Protein AF-B6W7L7-F1 (afdb_monomer)

pLDDT: mean 90.18, std 10.79, range [38.12, 98.12]

Radius of gyration: 16.12 Å; Cα contacts (8 Å, |Δi|>4): 221; chains: 1; bounding box: 32×28×46 Å

Organism: NCBI:txid561177

Structure (mmCIF, N/CA/C/O backbone):
data_AF-B6W7L7-F1
#
_entry.id   AF-B6W7L7-F1
#
loop_
_atom_site.group_PDB
_atom_site.id
_atom_site.type_symbol
_atom_site.label_atom_id
_atom_site.label_alt_id
_atom_site.label_comp_id
_atom_site.label_asym_id
_atom_site.label_entity_id
_atom_site.label_seq_id
_atom_site.pdbx_PDB_ins_code
_atom_site.Cartn_x
_atom_site.Cartn_y
_atom_site.Cartn_z
_atom_site.occupancy
_atom_site.B_iso_or_equiv
_atom_site.auth_seq_id
_atom_site.auth_comp_id
_atom_site.auth_asym_id
_atom_site.auth_atom_id
_atom_site.pdbx_PDB_model_num
ATOM 1 N N . MET A 1 1 ? 6.590 -13.807 3.325 1.00 50.69 1 MET A N 1
ATOM 2 C CA . MET A 1 1 ? 5.526 -13.170 4.130 1.00 50.69 1 MET A CA 1
ATOM 3 C C . MET A 1 1 ? 4.545 -14.254 4.539 1.00 50.69 1 MET A C 1
ATOM 5 O O . MET A 1 1 ? 4.346 -15.175 3.761 1.00 50.69 1 MET A O 1
ATOM 9 N N . ASP A 1 2 ? 4.035 -14.212 5.768 1.00 66.81 2 ASP A N 1
ATOM 10 C CA . ASP A 1 2 ? 3.139 -15.239 6.317 1.00 66.81 2 ASP A CA 1
ATOM 11 C C . ASP A 1 2 ? 1.685 -14.856 5.993 1.00 66.81 2 ASP A C 1
ATOM 13 O O . ASP A 1 2 ? 1.083 -14.014 6.665 1.00 66.81 2 ASP A O 1
ATOM 17 N N . TYR A 1 3 ? 1.185 -15.417 4.891 1.00 61.97 3 TYR A N 1
ATOM 18 C CA . TYR A 1 3 ? -0.112 -15.112 4.279 1.00 61.97 3 TYR A CA 1
ATOM 19 C C . TYR A 1 3 ? -1.283 -15.340 5.251 1.00 61.97 3 TYR A C 1
ATOM 21 O O . TYR A 1 3 ? -2.191 -14.512 5.360 1.00 61.97 3 TYR A O 1
ATOM 29 N N . ASP A 1 4 ? -1.212 -16.408 6.049 1.00 64.94 4 ASP A N 1
ATOM 30 C CA . ASP A 1 4 ? -2.231 -16.744 7.049 1.00 64.94 4 ASP A CA 1
ATOM 31 C C . ASP A 1 4 ? -2.242 -15.739 8.203 1.00 64.94 4 ASP A C 1
ATOM 33 O O . ASP A 1 4 ? -3.305 -15.340 8.692 1.00 64.94 4 ASP A O 1
ATOM 37 N N . LYS A 1 5 ? -1.063 -15.252 8.612 1.00 72.94 5 LYS A N 1
ATOM 38 C CA . LYS A 1 5 ? -0.983 -14.162 9.591 1.00 72.94 5 LYS A CA 1
ATOM 39 C C . LYS A 1 5 ? -1.562 -12.868 9.031 1.00 72.94 5 LYS A C 1
ATOM 41 O O . LYS A 1 5 ? -2.319 -12.218 9.742 1.00 72.94 5 LYS A O 1
ATOM 46 N N . GLN A 1 6 ? -1.258 -12.483 7.794 1.00 76.31 6 GLN A N 1
ATOM 47 C CA . GLN A 1 6 ? -1.785 -11.235 7.229 1.00 76.31 6 GLN A CA 1
ATOM 48 C C . GLN A 1 6 ? -3.311 -11.270 7.071 1.00 76.31 6 GLN A C 1
ATOM 50 O O . GLN A 1 6 ? -3.970 -10.338 7.525 1.00 76.31 6 GLN A O 1
ATOM 55 N N . ASN A 1 7 ? -3.891 -12.362 6.561 1.00 78.50 7 ASN A N 1
ATOM 56 C CA . ASN A 1 7 ? -5.349 -12.520 6.435 1.00 78.50 7 ASN A CA 1
ATOM 57 C C . ASN A 1 7 ? -6.085 -12.473 7.780 1.00 78.50 7 ASN A C 1
ATOM 59 O O . ASN A 1 7 ? -7.233 -12.026 7.870 1.00 78.50 7 ASN A O 1
ATOM 63 N N . LYS A 1 8 ? -5.426 -12.907 8.858 1.00 84.81 8 LYS A N 1
ATOM 64 C CA . LYS A 1 8 ? -5.977 -12.790 10.210 1.00 84.81 8 LYS A CA 1
ATOM 65 C C . LYS A 1 8 ? -6.153 -11.328 10.630 1.00 84.81 8 LYS A C 1
ATOM 67 O O . LYS A 1 8 ? -7.171 -11.001 11.239 1.00 84.81 8 LYS A O 1
ATOM 72 N N . TYR A 1 9 ? -5.194 -10.457 10.312 1.00 86.69 9 TYR A N 1
ATOM 73 C CA . TYR A 1 9 ? -5.179 -9.070 10.794 1.00 86.69 9 TYR A CA 1
ATOM 74 C C . TYR A 1 9 ? -5.774 -8.063 9.808 1.00 86.69 9 TYR A C 1
ATOM 76 O O . TYR A 1 9 ? -6.438 -7.139 10.254 1.00 86.69 9 TYR A O 1
ATOM 84 N N . PHE A 1 10 ? -5.585 -8.246 8.506 1.00 88.38 10 PHE A N 1
ATOM 85 C CA . PHE A 1 10 ? -5.953 -7.294 7.454 1.00 88.38 10 PHE A CA 1
ATOM 86 C C . PHE A 1 10 ? -7.144 -7.811 6.647 1.00 88.38 10 PHE A C 1
ATOM 88 O O . PHE A 1 10 ? -7.316 -9.025 6.520 1.00 88.38 10 PHE A O 1
ATOM 95 N N . ASP A 1 11 ? -8.008 -6.925 6.161 1.00 86.94 11 ASP A N 1
ATOM 96 C CA . ASP A 1 11 ? -9.196 -7.306 5.385 1.00 86.94 11 ASP A CA 1
ATOM 97 C C . ASP A 1 11 ? -8.908 -7.293 3.878 1.00 86.94 11 ASP A C 1
ATOM 99 O O . ASP A 1 11 ? -9.257 -8.233 3.161 1.00 86.94 11 ASP A O 1
ATOM 103 N N . LYS A 1 12 ? -8.216 -6.253 3.397 1.00 89.19 12 LYS A N 1
ATOM 104 C CA . LYS A 1 12 ? -8.017 -6.018 1.957 1.00 89.19 12 LYS A CA 1
ATOM 105 C C . LYS A 1 12 ? -6.581 -6.173 1.486 1.00 89.19 12 LYS A C 1
ATOM 107 O O . LYS A 1 12 ? -6.385 -6.473 0.312 1.00 89.19 12 LYS A O 1
ATOM 112 N N . ILE A 1 13 ? -5.590 -5.991 2.361 1.00 89.00 13 ILE A N 1
ATOM 113 C CA . ILE A 1 13 ? -4.174 -5.931 1.951 1.00 89.00 13 ILE A CA 1
ATOM 114 C C . ILE A 1 13 ? -3.726 -7.186 1.214 1.00 89.00 13 ILE A C 1
ATOM 116 O O . ILE A 1 13 ? -3.099 -7.074 0.168 1.00 89.00 13 ILE A O 1
ATOM 120 N N . VAL A 1 14 ? -4.119 -8.363 1.696 1.00 87.19 14 VAL A N 1
ATOM 121 C CA . VAL A 1 14 ? -3.734 -9.627 1.060 1.00 87.19 14 VAL A CA 1
ATOM 122 C C . VAL A 1 14 ? -4.251 -9.710 -0.378 1.00 87.19 14 VAL A C 1
ATOM 124 O O . VAL A 1 14 ? -3.482 -9.970 -1.296 1.00 87.19 14 VAL A O 1
ATOM 127 N N . LYS A 1 15 ? -5.523 -9.357 -0.602 1.00 89.06 15 LYS A N 1
ATOM 128 C CA . LYS A 1 15 ? -6.108 -9.318 -1.951 1.00 89.06 15 LYS A CA 1
ATOM 129 C C . LYS A 1 15 ? -5.415 -8.296 -2.853 1.00 89.06 15 LYS A C 1
ATOM 131 O O . LYS A 1 15 ? -5.255 -8.547 -4.040 1.00 89.06 15 LYS A O 1
ATOM 136 N N . VAL A 1 16 ? -5.016 -7.145 -2.305 1.00 90.44 16 VAL A N 1
ATOM 137 C CA . VAL A 1 16 ? -4.264 -6.127 -3.056 1.00 90.44 16 VAL A CA 1
ATOM 138 C C . VAL A 1 16 ? -2.900 -6.670 -3.479 1.00 90.44 16 VAL A C 1
ATOM 140 O O . VAL A 1 16 ? -2.519 -6.501 -4.633 1.00 90.44 16 VAL A O 1
ATOM 143 N N . GLU A 1 17 ? -2.179 -7.340 -2.579 1.00 91.06 17 GLU A N 1
ATOM 144 C CA . GLU A 1 17 ? -0.889 -7.954 -2.902 1.00 91.06 17 GLU A CA 1
ATOM 145 C C . GLU A 1 17 ? -1.008 -9.011 -4.005 1.00 91.06 17 GLU A C 1
ATOM 147 O O . GLU A 1 17 ? -0.155 -9.056 -4.891 1.00 91.06 17 GLU A O 1
ATOM 152 N N . ASP A 1 18 ? -2.046 -9.845 -3.963 1.00 90.56 18 ASP A N 1
ATOM 153 C CA . ASP A 1 18 ? -2.260 -10.897 -4.959 1.00 90.56 18 ASP A CA 1
ATOM 154 C C . ASP A 1 18 ? -2.576 -10.313 -6.337 1.00 90.56 18 ASP A C 1
ATOM 156 O O . ASP A 1 18 ? -1.907 -10.648 -7.313 1.00 90.56 18 ASP A O 1
ATOM 160 N N . VAL A 1 19 ? -3.508 -9.355 -6.408 1.00 91.31 19 VAL A N 1
ATOM 161 C CA . VAL A 1 19 ? -3.853 -8.671 -7.666 1.00 91.31 19 VAL A CA 1
ATOM 162 C C . VAL A 1 19 ? -2.636 -7.955 -8.257 1.00 91.31 19 VAL A C 1
ATOM 164 O O . VAL A 1 19 ? -2.395 -8.035 -9.461 1.00 91.31 19 VAL A O 1
ATOM 167 N N . LEU A 1 20 ? -1.827 -7.286 -7.429 1.00 92.19 20 LEU A N 1
ATOM 168 C CA . LEU A 1 20 ? -0.600 -6.630 -7.888 1.00 92.19 20 LEU A CA 1
ATOM 169 C C . LEU A 1 20 ? 0.390 -7.627 -8.496 1.00 92.19 20 LEU A C 1
ATOM 171 O O . LEU A 1 20 ? 0.905 -7.380 -9.583 1.00 92.19 20 LEU A O 1
ATOM 175 N N . LYS A 1 21 ? 0.639 -8.761 -7.834 1.00 92.31 21 LYS A N 1
ATOM 176 C CA . LYS A 1 21 ? 1.529 -9.805 -8.366 1.00 92.31 21 LYS A CA 1
ATOM 177 C C . LYS A 1 21 ? 1.011 -10.346 -9.697 1.00 92.31 21 LYS A C 1
ATOM 179 O O . LYS A 1 21 ? 1.752 -10.362 -10.676 1.00 92.31 21 LYS A O 1
ATOM 184 N N . GLU A 1 22 ? -0.249 -10.768 -9.735 1.00 90.44 22 GLU A N 1
ATOM 185 C CA . GLU A 1 22 ? -0.846 -11.406 -10.911 1.00 90.44 22 GLU A CA 1
ATOM 186 C C . GLU A 1 22 ? -0.938 -10.459 -12.109 1.00 90.44 22 GLU A C 1
ATOM 188 O O . GLU A 1 22 ? -0.682 -10.877 -13.236 1.00 90.44 22 GLU A O 1
ATOM 193 N N . SER A 1 23 ? -1.243 -9.179 -11.871 1.00 87.81 23 SER A N 1
ATOM 194 C CA . SER A 1 23 ? -1.301 -8.167 -12.933 1.00 87.81 23 SER A CA 1
ATOM 195 C C . SER A 1 23 ? 0.069 -7.810 -13.514 1.00 87.81 23 SER A C 1
ATOM 197 O O . SER A 1 23 ? 0.147 -7.379 -14.662 1.00 87.81 23 SER A O 1
ATOM 199 N N . TYR 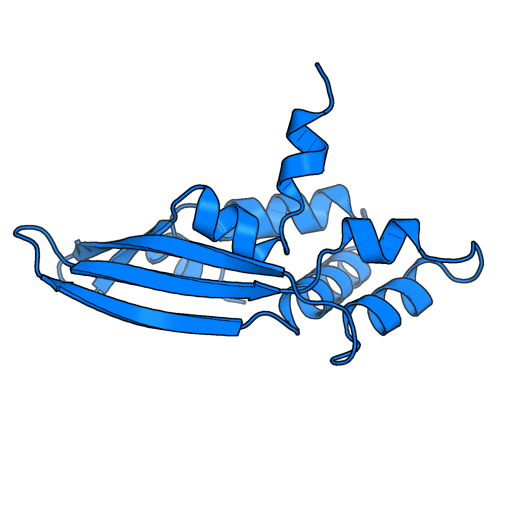A 1 24 ? 1.145 -7.983 -12.744 1.00 91.06 24 TYR A N 1
ATOM 200 C CA . TYR A 1 24 ? 2.475 -7.537 -13.144 1.00 91.06 24 TYR A CA 1
ATOM 201 C C . TYR A 1 24 ? 3.217 -8.541 -14.033 1.00 91.06 24 TYR A C 1
ATOM 203 O O . TYR A 1 24 ? 3.800 -8.163 -15.047 1.00 91.06 24 TYR A O 1
ATOM 211 N N . SER A 1 25 ? 3.251 -9.816 -13.640 1.00 91.88 25 SER A N 1
ATOM 212 C CA . SER A 1 25 ? 4.014 -10.847 -14.354 1.00 91.88 25 SER A CA 1
ATOM 213 C C . SER A 1 25 ? 3.488 -12.240 -14.032 1.00 91.88 25 SER A C 1
ATOM 215 O O . SER A 1 25 ? 2.956 -12.477 -12.952 1.00 91.88 25 SER A O 1
ATOM 217 N N . THR A 1 26 ? 3.689 -13.203 -14.932 1.00 92.50 26 THR A N 1
ATOM 218 C CA . THR A 1 26 ? 3.465 -14.634 -14.655 1.00 92.50 26 THR A CA 1
ATOM 219 C C . THR A 1 26 ? 4.668 -15.294 -13.968 1.00 92.50 26 THR A C 1
ATOM 221 O O . THR A 1 26 ? 4.582 -16.440 -13.522 1.00 92.50 26 THR A O 1
ATOM 224 N N . ASN A 1 27 ? 5.813 -14.608 -13.898 1.00 94.69 27 ASN A N 1
ATOM 225 C CA . ASN A 1 27 ? 7.030 -15.105 -13.267 1.00 94.69 27 ASN A CA 1
ATOM 226 C C . ASN A 1 27 ? 7.038 -14.768 -11.770 1.00 94.69 27 ASN A C 1
ATOM 228 O O . ASN A 1 27 ? 7.149 -13.608 -11.385 1.00 94.69 27 ASN A O 1
ATOM 232 N N . LYS A 1 28 ? 7.014 -15.796 -10.913 1.00 93.69 28 LYS A N 1
ATOM 233 C CA . LYS A 1 28 ? 7.002 -15.641 -9.446 1.00 93.69 28 LYS A CA 1
ATOM 234 C C . LYS A 1 28 ? 8.143 -14.779 -8.899 1.00 93.69 28 LYS A C 1
ATOM 236 O O . LYS A 1 28 ? 7.937 -14.040 -7.943 1.00 93.69 28 LYS A O 1
ATOM 241 N N . LYS A 1 29 ? 9.339 -14.860 -9.488 1.00 94.69 29 LYS A N 1
ATOM 242 C CA . LYS A 1 29 ? 10.479 -14.050 -9.045 1.00 94.69 29 LYS A CA 1
ATOM 243 C C . LYS A 1 29 ? 10.225 -12.565 -9.314 1.00 94.69 29 LYS A C 1
ATOM 245 O O . LYS A 1 29 ? 10.380 -11.750 -8.411 1.00 94.69 29 LYS A O 1
ATOM 250 N N . GLU A 1 30 ? 9.765 -12.240 -10.518 1.00 94.88 30 GLU A N 1
ATOM 251 C CA . GLU A 1 30 ? 9.449 -10.864 -10.915 1.00 94.88 30 GLU A CA 1
ATOM 252 C C . GLU A 1 30 ? 8.272 -10.300 -10.111 1.00 94.88 30 GLU A C 1
ATOM 254 O O . GLU A 1 30 ? 8.302 -9.138 -9.717 1.00 94.88 30 GLU A O 1
ATOM 259 N N . GLN A 1 31 ? 7.267 -11.128 -9.807 1.00 95.25 31 GLN A N 1
ATOM 260 C CA . GLN A 1 31 ? 6.156 -10.773 -8.918 1.00 95.25 31 GLN A CA 1
ATOM 261 C C . GLN A 1 31 ? 6.646 -10.362 -7.523 1.00 95.25 31 GLN A C 1
ATOM 263 O O . GLN A 1 31 ? 6.199 -9.358 -6.967 1.00 95.25 31 GLN A O 1
ATOM 268 N N . GLU A 1 32 ? 7.564 -11.135 -6.936 1.00 94.75 32 GLU A N 1
ATOM 269 C CA . GLU A 1 32 ? 8.131 -10.828 -5.621 1.00 94.75 32 GLU A CA 1
ATOM 270 C C . GLU A 1 32 ? 9.022 -9.584 -5.641 1.00 94.75 32 GLU A C 1
ATOM 272 O O . GLU A 1 32 ? 8.981 -8.789 -4.700 1.00 94.75 32 GLU A O 1
ATOM 277 N N . GLU A 1 33 ? 9.835 -9.418 -6.685 1.00 96.25 33 GLU A N 1
ATOM 278 C CA . GLU A 1 33 ? 10.686 -8.240 -6.880 1.00 96.25 33 GLU A CA 1
ATOM 279 C C . GLU A 1 33 ? 9.837 -6.976 -7.044 1.00 96.25 33 GLU A C 1
ATOM 281 O O . GLU A 1 33 ? 10.089 -5.977 -6.366 1.00 96.25 33 GLU A O 1
ATOM 286 N N . PHE A 1 34 ? 8.767 -7.053 -7.838 1.00 96.25 34 PHE A N 1
ATOM 287 C CA . PHE A 1 34 ? 7.793 -5.979 -7.988 1.00 96.25 34 PHE A CA 1
ATOM 288 C C . PHE A 1 34 ? 7.102 -5.629 -6.681 1.00 96.25 34 PHE A C 1
ATOM 290 O O . PHE A 1 34 ? 7.109 -4.464 -6.294 1.00 96.25 34 PHE A O 1
ATOM 297 N N . LEU A 1 35 ? 6.549 -6.609 -5.961 1.00 95.44 35 LEU A N 1
ATOM 298 C CA . LEU A 1 35 ? 5.829 -6.321 -4.723 1.00 95.44 35 LEU A CA 1
ATOM 299 C C . L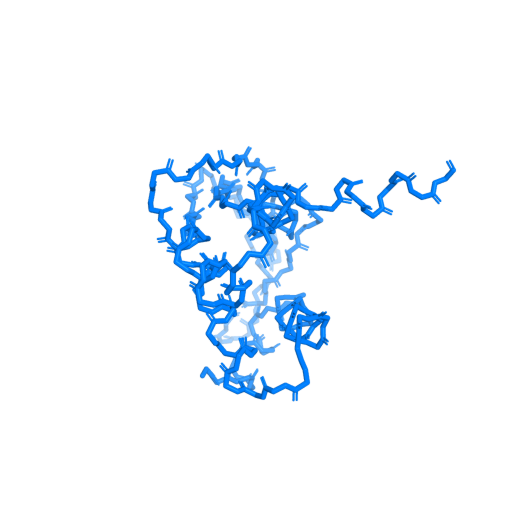EU A 1 35 ? 6.746 -5.658 -3.681 1.00 95.44 35 LEU A C 1
ATOM 301 O O . LEU A 1 35 ? 6.346 -4.709 -3.006 1.00 95.44 35 LEU A O 1
ATOM 305 N N . LYS A 1 36 ? 7.998 -6.129 -3.578 1.00 95.75 36 LYS A N 1
ATOM 306 C CA . LYS A 1 36 ? 9.013 -5.524 -2.704 1.00 95.75 36 LYS A CA 1
ATOM 307 C C . LYS A 1 36 ? 9.321 -4.087 -3.116 1.00 95.75 36 LYS A C 1
ATOM 309 O O . LYS A 1 36 ? 9.371 -3.227 -2.243 1.00 95.75 36 LYS A O 1
ATOM 314 N N . ALA A 1 37 ? 9.508 -3.823 -4.408 1.00 96.62 37 ALA A N 1
ATOM 315 C CA . ALA A 1 37 ? 9.765 -2.479 -4.920 1.00 96.62 37 ALA A CA 1
ATOM 316 C C . ALA A 1 37 ? 8.573 -1.538 -4.689 1.00 96.62 37 ALA A C 1
ATOM 318 O O . ALA A 1 37 ? 8.746 -0.448 -4.147 1.00 96.62 37 ALA A O 1
ATOM 319 N N . ASN A 1 38 ? 7.359 -1.995 -5.006 1.00 96.25 38 ASN A N 1
ATOM 320 C CA . ASN A 1 38 ? 6.117 -1.230 -4.898 1.00 96.25 38 ASN A CA 1
ATOM 321 C C . ASN A 1 38 ? 5.845 -0.722 -3.477 1.00 96.25 38 ASN A C 1
ATOM 323 O O . ASN A 1 38 ? 5.308 0.367 -3.298 1.00 96.25 38 ASN A O 1
ATOM 327 N N . PHE A 1 39 ? 6.234 -1.487 -2.455 1.00 96.00 39 PHE A N 1
ATOM 328 C CA . PHE A 1 39 ? 6.065 -1.087 -1.057 1.00 96.00 39 PHE A CA 1
ATOM 329 C C . PHE A 1 39 ? 7.348 -0.609 -0.379 1.00 96.00 39 PHE A C 1
ATOM 331 O O . PHE A 1 39 ? 7.303 -0.240 0.793 1.00 96.00 39 PHE A O 1
ATOM 338 N N . LYS A 1 40 ? 8.486 -0.557 -1.081 1.00 97.06 40 LYS A N 1
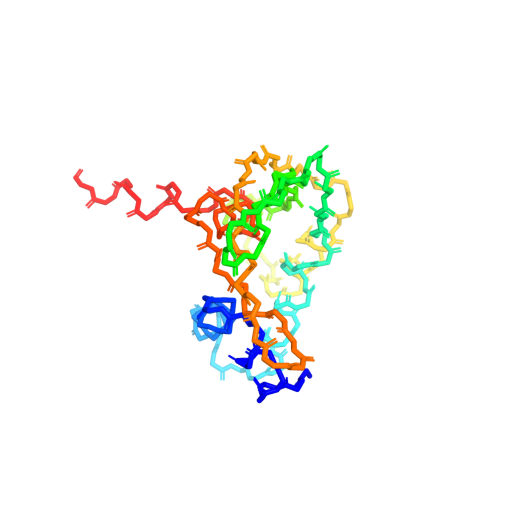ATOM 339 C CA . LYS A 1 40 ? 9.764 -0.119 -0.496 1.00 97.06 40 LYS A CA 1
ATOM 340 C C . LYS A 1 40 ? 9.682 1.299 0.069 1.00 97.06 40 LYS A C 1
ATOM 342 O O . LYS A 1 40 ? 10.269 1.593 1.105 1.00 97.06 40 LYS A O 1
ATOM 347 N N . ASN A 1 41 ? 8.943 2.161 -0.622 1.00 95.94 41 ASN A N 1
ATOM 348 C CA . ASN A 1 41 ? 8.788 3.571 -0.293 1.00 95.94 41 ASN A CA 1
ATOM 349 C C . ASN A 1 41 ? 7.542 3.880 0.554 1.00 95.94 41 ASN A C 1
ATOM 351 O O . ASN A 1 41 ? 7.310 5.054 0.864 1.00 95.94 41 ASN A O 1
ATOM 355 N N . LEU A 1 42 ? 6.772 2.853 0.936 1.00 97.31 42 LEU A N 1
ATOM 356 C CA . LEU A 1 42 ? 5.540 2.995 1.700 1.00 97.31 42 LEU A CA 1
ATOM 357 C C . LEU A 1 42 ? 5.836 3.504 3.112 1.00 97.31 42 LEU A C 1
ATOM 359 O O . LEU A 1 42 ? 6.568 2.887 3.885 1.00 97.31 42 LEU A O 1
ATOM 363 N N . HIS A 1 43 ? 5.190 4.603 3.477 1.00 97.06 43 HIS A N 1
ATOM 364 C CA . HIS A 1 43 ? 5.223 5.159 4.817 1.00 97.06 43 HIS A CA 1
ATOM 365 C C . HIS A 1 43 ? 3.803 5.349 5.347 1.00 97.06 43 HIS A C 1
ATOM 367 O O . HIS A 1 43 ? 2.952 5.921 4.670 1.00 97.06 43 HIS A O 1
ATOM 373 N N . VAL A 1 44 ? 3.547 4.888 6.572 1.00 96.88 44 VAL A N 1
ATOM 374 C CA . VAL A 1 44 ? 2.257 5.053 7.254 1.00 96.88 44 VAL A CA 1
ATOM 375 C C . VAL A 1 44 ? 2.502 5.747 8.585 1.00 96.88 44 VAL A C 1
ATOM 377 O O . VAL A 1 44 ? 3.143 5.190 9.476 1.00 96.88 44 VAL A O 1
ATOM 380 N N . LEU A 1 45 ? 1.972 6.958 8.728 1.00 97.62 45 LEU A N 1
ATOM 381 C CA . LEU A 1 45 ? 2.092 7.766 9.933 1.00 97.62 45 LEU A CA 1
ATOM 382 C C . LEU A 1 45 ? 0.735 7.874 10.621 1.00 97.62 45 LEU A C 1
ATOM 384 O O . LEU A 1 45 ? -0.218 8.393 10.045 1.00 97.62 45 LEU A O 1
ATOM 388 N N . VAL A 1 46 ? 0.650 7.433 11.875 1.00 97.12 46 VAL A N 1
ATOM 389 C CA . VAL A 1 46 ? -0.564 7.628 12.673 1.00 97.12 46 VAL A CA 1
ATOM 390 C C . VAL A 1 46 ? -0.665 9.083 13.116 1.00 97.12 46 VAL A C 1
ATOM 392 O O . VAL A 1 46 ? 0.285 9.627 13.677 1.00 97.12 46 VAL A O 1
ATOM 395 N N . LYS A 1 47 ? -1.821 9.699 12.874 1.00 97.44 47 LYS A N 1
ATOM 396 C CA . LYS A 1 47 ? -2.111 11.092 13.226 1.00 97.44 47 LYS A CA 1
ATOM 397 C C . LYS A 1 47 ? -2.990 11.211 14.448 1.00 97.44 47 LYS A C 1
ATOM 399 O O . LYS A 1 47 ? -2.703 12.033 15.309 1.00 97.44 47 LYS A O 1
ATOM 404 N N . ASP A 1 48 ? -4.014 10.373 14.526 1.00 96.44 48 ASP A N 1
ATOM 405 C CA . ASP A 1 48 ? -4.907 10.340 15.672 1.00 96.44 48 ASP A CA 1
ATOM 406 C C . ASP A 1 48 ? -5.409 8.920 15.940 1.00 96.44 48 ASP A C 1
ATOM 408 O O . ASP A 1 48 ? -5.391 8.044 15.069 1.00 96.44 48 ASP A O 1
ATOM 412 N N . LYS A 1 49 ? -5.822 8.687 17.183 1.00 96.06 49 LYS A N 1
ATOM 413 C CA . LYS A 1 49 ? -6.426 7.440 17.637 1.00 96.06 49 LYS A CA 1
ATOM 414 C C . LYS A 1 49 ? -7.586 7.758 18.560 1.00 96.06 49 LYS A C 1
ATOM 416 O O . LYS A 1 49 ? -7.398 8.281 19.657 1.00 96.06 49 LYS A O 1
ATOM 421 N N . LYS A 1 50 ? -8.771 7.306 18.179 1.00 95.94 50 LYS A N 1
ATOM 422 C CA . LYS A 1 50 ? -9.985 7.443 18.973 1.00 95.94 50 LYS A CA 1
ATOM 423 C C . LYS A 1 50 ? -10.478 6.075 19.420 1.00 95.94 50 LYS A C 1
ATOM 425 O O . LYS A 1 50 ? -10.625 5.158 18.618 1.00 95.94 50 LYS A O 1
ATOM 430 N N . LYS A 1 51 ? -10.758 5.931 20.716 1.00 94.81 51 LYS A N 1
ATOM 431 C CA . LYS A 1 51 ? -11.428 4.736 21.244 1.00 94.81 51 LYS A CA 1
ATOM 432 C C . LYS A 1 51 ? -12.904 4.755 20.866 1.00 94.81 51 LYS A C 1
ATOM 434 O O . LYS A 1 51 ? -13.574 5.772 21.035 1.00 94.81 51 LYS A O 1
ATOM 439 N N . THR A 1 52 ? -13.405 3.619 20.408 1.00 91.56 52 THR A N 1
ATOM 440 C CA . THR A 1 52 ? -14.828 3.382 20.164 1.00 91.56 52 THR A CA 1
ATOM 441 C C . THR A 1 52 ? -15.329 2.269 21.082 1.00 91.56 52 THR A C 1
ATOM 443 O O . THR A 1 52 ? -14.550 1.651 21.812 1.00 91.56 52 THR A O 1
ATOM 446 N N . LYS A 1 53 ? -16.643 2.023 21.077 1.00 88.38 53 LYS A N 1
ATOM 447 C CA . LYS A 1 53 ? -17.250 0.930 21.849 1.00 88.38 53 LYS A CA 1
ATOM 448 C C . LYS A 1 53 ? -16.670 -0.435 21.458 1.00 88.38 53 LYS A C 1
ATOM 450 O O . LYS A 1 53 ? -16.437 -1.268 22.328 1.00 88.38 53 LYS A O 1
ATOM 455 N N . ASP A 1 54 ? -16.391 -0.608 20.169 1.00 87.06 54 ASP A N 1
ATOM 456 C CA . ASP A 1 54 ? -16.030 -1.894 19.570 1.00 87.06 54 ASP A CA 1
ATOM 457 C C . ASP A 1 54 ? -14.535 -1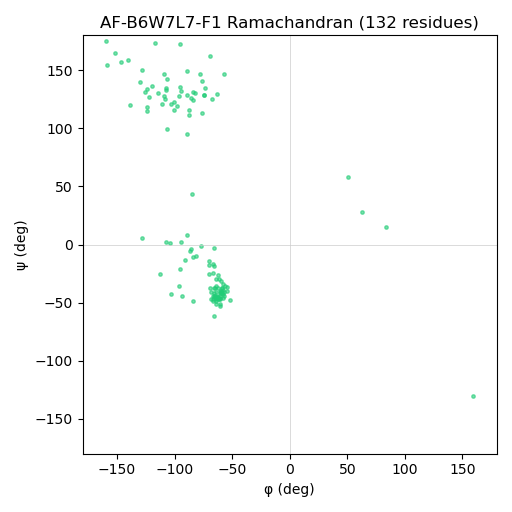.977 19.185 1.00 87.06 54 ASP A C 1
ATOM 459 O O . ASP A 1 54 ? -14.064 -2.997 18.684 1.00 87.06 54 ASP A O 1
ATOM 463 N N . GLY A 1 55 ? -13.740 -0.931 19.456 1.00 93.81 55 GLY A N 1
ATOM 464 C CA . GLY A 1 55 ? -12.309 -0.934 19.151 1.00 93.81 55 GLY A CA 1
ATOM 465 C C . GLY A 1 55 ? -11.666 0.450 19.058 1.00 93.81 55 GLY A C 1
ATOM 466 O O . GLY A 1 55 ? -11.779 1.263 19.979 1.00 93.8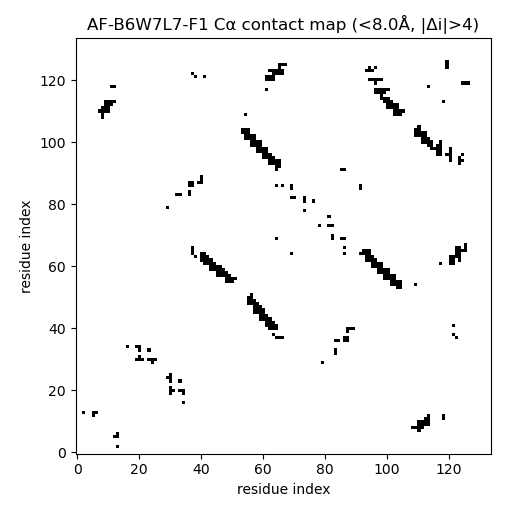1 55 GLY A O 1
ATOM 467 N N . LEU A 1 56 ? -10.926 0.697 17.973 1.00 95.69 56 LEU A N 1
ATOM 468 C CA . LEU A 1 56 ? -10.246 1.964 17.692 1.00 95.69 56 LEU A CA 1
ATOM 469 C C . LEU A 1 56 ? -10.562 2.459 16.277 1.00 95.69 56 LEU A C 1
ATOM 471 O O . LEU A 1 56 ? -10.542 1.694 15.318 1.00 95.69 56 LEU A O 1
ATOM 475 N N . GLU A 1 57 ? -10.763 3.762 16.148 1.00 96.06 57 GLU A N 1
ATOM 476 C CA . GLU A 1 57 ? -10.645 4.495 14.889 1.00 96.06 57 GLU A CA 1
ATOM 477 C C . GLU A 1 57 ? -9.246 5.111 14.841 1.00 96.06 57 GLU A C 1
ATOM 479 O O . GLU A 1 57 ? -8.822 5.763 15.799 1.00 96.06 57 GLU A O 1
ATOM 484 N N . VAL A 1 58 ? -8.507 4.873 13.760 1.00 97.38 58 VAL A N 1
ATOM 485 C CA . VAL A 1 58 ? -7.140 5.373 13.593 1.00 97.38 58 VAL A CA 1
ATOM 486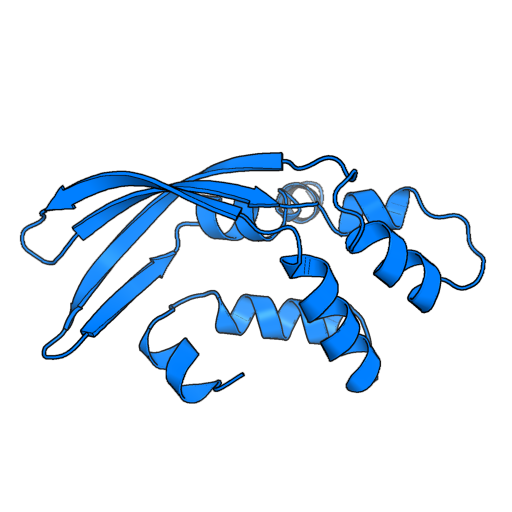 C C . VAL A 1 58 ? -7.059 6.184 12.311 1.00 97.38 58 VAL A C 1
ATOM 488 O O . VAL A 1 58 ? -7.247 5.647 11.220 1.00 97.38 58 VAL A O 1
ATOM 491 N N . ASP A 1 59 ? -6.735 7.463 12.454 1.00 97.38 59 ASP A N 1
ATOM 492 C CA . ASP A 1 59 ? -6.468 8.345 11.326 1.00 97.38 59 ASP A CA 1
ATOM 493 C C . ASP A 1 59 ? -4.980 8.257 10.982 1.00 97.38 59 ASP A C 1
ATOM 495 O O . ASP A 1 59 ? -4.107 8.400 11.847 1.00 97.38 59 ASP A O 1
ATOM 499 N N . VAL A 1 60 ? -4.680 8.006 9.711 1.00 98.00 60 VAL A N 1
ATOM 500 C CA . VAL A 1 60 ? -3.318 7.833 9.204 1.00 98.00 60 VAL A CA 1
ATOM 501 C C . VAL A 1 60 ? -3.062 8.726 7.996 1.00 98.00 60 VAL A C 1
ATOM 503 O O . VAL A 1 60 ? -3.962 9.015 7.211 1.00 98.00 60 VAL A O 1
ATOM 506 N N . GLU A 1 61 ? -1.812 9.138 7.824 1.00 98.12 61 GLU A N 1
ATOM 507 C CA . GLU A 1 61 ? -1.287 9.595 6.539 1.00 98.12 61 GLU A CA 1
ATOM 508 C C . GLU A 1 61 ? -0.474 8.460 5.923 1.00 98.12 61 GLU A C 1
ATOM 510 O O . GLU A 1 61 ? 0.466 7.956 6.539 1.00 98.12 61 GLU A O 1
ATOM 515 N N . VAL A 1 62 ? -0.857 8.053 4.718 1.00 98.00 62 VAL A N 1
ATOM 516 C CA . VAL A 1 62 ? -0.174 7.028 3.930 1.00 98.00 62 VAL A CA 1
ATOM 517 C C . VAL A 1 62 ? 0.523 7.715 2.773 1.00 98.00 62 VAL A C 1
ATOM 519 O O . VAL A 1 62 ? -0.123 8.438 2.022 1.00 98.00 62 VAL A O 1
ATOM 522 N N . SER A 1 63 ? 1.823 7.493 2.630 1.00 97.94 63 SER A N 1
ATOM 523 C CA . SER A 1 63 ? 2.633 8.027 1.543 1.00 97.94 63 SER A CA 1
ATOM 524 C C . SER A 1 63 ? 3.287 6.883 0.785 1.00 97.94 63 SER A C 1
ATOM 526 O O . SER A 1 63 ? 3.924 6.034 1.407 1.00 97.94 63 SER A O 1
ATOM 528 N N . ASN A 1 64 ? 3.130 6.837 -0.536 1.00 98.06 64 ASN A N 1
ATOM 529 C CA . ASN A 1 64 ? 3.839 5.869 -1.368 1.00 98.06 64 ASN A CA 1
ATOM 530 C C . ASN A 1 64 ? 4.071 6.397 -2.790 1.00 98.06 64 ASN A C 1
ATOM 532 O O . ASN A 1 64 ? 3.446 7.370 -3.220 1.00 98.06 64 ASN A O 1
ATOM 536 N N . VAL A 1 65 ? 4.968 5.734 -3.514 1.00 97.62 65 VAL A N 1
ATOM 537 C CA . VAL A 1 65 ? 5.209 5.948 -4.944 1.00 97.62 65 VAL A CA 1
ATOM 538 C C . VAL A 1 65 ? 4.093 5.289 -5.755 1.00 97.62 65 VAL A C 1
ATOM 540 O O . VAL A 1 65 ? 3.618 4.205 -5.414 1.00 97.62 65 VAL A O 1
ATOM 543 N N . CYS A 1 66 ? 3.657 5.944 -6.831 1.00 96.31 66 CYS A N 1
ATOM 544 C CA . CYS A 1 66 ? 2.663 5.394 -7.747 1.00 96.31 66 CYS A CA 1
ATOM 545 C C . CYS A 1 66 ? 3.348 4.546 -8.822 1.00 96.31 66 CYS A C 1
ATOM 547 O O . CYS A 1 66 ? 4.038 5.082 -9.685 1.00 96.31 66 CYS A O 1
ATOM 549 N N . TYR A 1 67 ? 3.144 3.230 -8.799 1.00 94.12 67 TYR A N 1
ATOM 550 C CA . TYR A 1 67 ? 3.805 2.333 -9.751 1.00 94.12 67 TYR A CA 1
ATOM 551 C C . TYR A 1 67 ? 3.392 2.564 -11.212 1.00 94.12 67 TYR A C 1
ATOM 553 O O . TYR A 1 67 ? 4.215 2.364 -12.099 1.00 94.12 67 TYR A O 1
ATOM 561 N N . ILE A 1 68 ? 2.158 3.020 -11.465 1.00 93.56 68 ILE A N 1
ATOM 562 C CA . ILE A 1 68 ? 1.691 3.371 -12.817 1.00 93.56 68 ILE A CA 1
ATOM 563 C C . ILE A 1 68 ? 2.427 4.614 -13.322 1.00 93.56 68 ILE A C 1
ATOM 565 O O . ILE A 1 68 ? 2.989 4.577 -14.409 1.00 93.56 68 ILE A O 1
ATOM 569 N N . ASP A 1 69 ? 2.530 5.667 -12.501 1.00 94.38 69 ASP A N 1
ATOM 570 C CA . ASP A 1 69 ? 3.265 6.883 -12.882 1.00 94.38 69 ASP A CA 1
ATOM 571 C C . ASP A 1 69 ? 4.739 6.572 -13.192 1.00 94.38 69 ASP A C 1
ATOM 573 O O . ASP A 1 69 ? 5.311 7.116 -14.134 1.00 94.38 69 ASP A O 1
ATOM 577 N N . VAL A 1 70 ? 5.372 5.690 -12.409 1.00 93.94 70 VAL A N 1
ATOM 578 C CA . VAL A 1 70 ? 6.751 5.259 -12.683 1.00 93.94 70 VAL A CA 1
ATOM 579 C C . VAL A 1 70 ? 6.818 4.516 -14.014 1.00 93.94 70 VAL A C 1
ATOM 581 O O . VAL A 1 70 ? 7.704 4.804 -14.813 1.00 93.94 70 VAL A O 1
ATOM 584 N N . PHE A 1 71 ? 5.890 3.589 -14.268 1.00 91.62 71 PHE A N 1
ATOM 585 C CA . PHE A 1 71 ? 5.858 2.808 -15.503 1.00 91.62 71 PHE A CA 1
ATOM 586 C C . PHE A 1 71 ? 5.680 3.692 -16.745 1.00 91.62 71 PHE A C 1
ATOM 588 O O . PHE A 1 71 ? 6.456 3.565 -17.692 1.00 91.62 71 PHE A O 1
ATOM 595 N N . ASP A 1 72 ? 4.731 4.629 -16.714 1.00 90.19 72 ASP A N 1
ATOM 596 C CA . ASP A 1 72 ? 4.432 5.534 -17.832 1.00 90.19 72 ASP A CA 1
ATOM 597 C C . ASP A 1 72 ? 5.615 6.449 -18.193 1.00 90.19 72 ASP A C 1
ATOM 599 O O . ASP A 1 72 ? 5.763 6.865 -19.344 1.00 90.19 72 ASP A O 1
ATOM 603 N N . ASN A 1 73 ? 6.496 6.732 -17.229 1.00 89.06 73 ASN A N 1
ATOM 604 C CA . ASN A 1 73 ? 7.680 7.570 -17.420 1.00 89.06 73 ASN A CA 1
ATOM 605 C C . ASN A 1 73 ? 8.918 6.808 -17.937 1.00 89.06 73 ASN A C 1
ATOM 607 O O . ASN A 1 73 ? 9.942 7.431 -18.244 1.00 89.06 73 ASN A O 1
ATOM 611 N N . LEU A 1 74 ? 8.869 5.476 -18.052 1.00 88.31 74 LEU A N 1
ATOM 612 C CA . LEU A 1 74 ? 10.014 4.680 -18.498 1.00 88.31 74 LEU A CA 1
ATOM 613 C C . LEU A 1 74 ? 10.231 4.708 -20.014 1.00 88.31 74 LEU A C 1
ATOM 615 O O . LEU A 1 74 ? 9.308 4.693 -20.827 1.00 88.31 74 LEU A O 1
ATOM 619 N N . LYS A 1 75 ? 11.507 4.641 -20.411 1.00 76.69 75 LYS A N 1
ATOM 620 C CA . LYS A 1 75 ? 11.919 4.374 -21.798 1.00 76.69 75 LYS A CA 1
ATOM 621 C C . LYS A 1 75 ? 12.060 2.862 -22.023 1.00 76.69 75 LYS A C 1
ATOM 623 O O . LYS A 1 75 ? 12.411 2.124 -21.112 1.00 76.69 75 LYS A O 1
ATOM 628 N N . LYS A 1 76 ? 11.795 2.408 -23.253 1.00 66.62 76 LYS A N 1
ATOM 629 C CA . LYS A 1 76 ? 11.454 1.012 -23.608 1.00 66.62 76 LYS A CA 1
ATOM 630 C C . LYS A 1 76 ? 12.532 -0.078 -23.416 1.00 66.62 76 LYS A C 1
ATOM 632 O O . LYS A 1 76 ? 12.211 -1.239 -23.649 1.00 66.62 76 LYS A O 1
ATOM 637 N N . ASP A 1 77 ? 13.761 0.228 -22.997 1.00 59.53 77 ASP A N 1
ATOM 638 C CA . ASP A 1 77 ? 14.815 -0.793 -22.852 1.00 59.53 77 ASP A CA 1
ATOM 639 C C . ASP A 1 77 ? 14.922 -1.344 -21.420 1.00 59.53 77 ASP A C 1
ATOM 641 O O . ASP A 1 77 ? 14.927 -0.597 -20.444 1.00 59.53 77 ASP A O 1
ATOM 645 N N . ARG A 1 78 ? 15.040 -2.678 -21.301 1.00 64.75 78 ARG A N 1
ATOM 646 C CA . ARG A 1 78 ? 15.124 -3.437 -20.030 1.00 64.75 78 ARG A CA 1
ATOM 647 C C . ARG A 1 78 ? 14.022 -3.071 -19.031 1.00 64.75 78 ARG A C 1
ATOM 649 O O . ARG A 1 78 ? 14.297 -2.669 -17.902 1.00 64.75 78 ARG A O 1
ATOM 656 N N . LEU A 1 79 ? 12.773 -3.239 -19.465 1.00 84.31 79 LEU A N 1
ATOM 657 C CA . LEU A 1 79 ? 11.581 -2.807 -18.733 1.00 84.31 79 LEU A CA 1
ATOM 658 C C . LEU A 1 79 ? 11.536 -3.309 -17.285 1.00 84.31 79 LEU A C 1
ATOM 660 O O . LEU A 1 79 ? 11.326 -2.493 -16.402 1.00 84.31 79 LEU A O 1
ATOM 664 N N . HIS A 1 80 ? 11.789 -4.597 -17.014 1.00 91.94 80 HIS A N 1
ATOM 665 C CA . HIS A 1 80 ? 11.714 -5.123 -15.644 1.00 91.94 80 HIS A CA 1
ATOM 666 C C . HIS A 1 80 ? 12.790 -4.526 -14.722 1.00 91.94 80 HIS A C 1
ATOM 668 O O . HIS A 1 80 ? 12.460 -3.839 -13.761 1.00 91.94 80 HIS A O 1
ATOM 674 N N . GLU A 1 81 ? 14.076 -4.735 -15.026 1.00 92.19 81 GLU A N 1
ATOM 675 C CA . GLU A 1 81 ? 15.186 -4.269 -14.176 1.00 92.19 81 GLU A CA 1
ATOM 676 C C . GLU A 1 81 ? 15.144 -2.753 -13.950 1.00 92.19 81 GLU A C 1
ATOM 678 O O . GLU A 1 81 ? 15.313 -2.282 -12.822 1.00 92.19 81 GLU A O 1
ATOM 683 N N . THR A 1 82 ? 14.887 -1.988 -15.016 1.00 93.19 82 THR A N 1
ATOM 684 C CA . THR A 1 82 ? 14.799 -0.528 -14.937 1.00 93.19 82 THR A CA 1
ATOM 685 C C . THR A 1 82 ? 13.591 -0.108 -14.106 1.00 93.19 82 THR A C 1
ATOM 687 O O . THR A 1 82 ? 13.734 0.731 -13.223 1.00 93.19 82 THR A O 1
ATOM 690 N N . PHE A 1 83 ? 12.426 -0.728 -14.307 1.00 94.50 83 PHE A N 1
ATOM 691 C CA . PHE A 1 83 ? 11.229 -0.420 -13.527 1.00 94.50 83 PHE A CA 1
ATOM 692 C C . PHE A 1 83 ? 11.392 -0.708 -12.043 1.00 94.50 83 PHE A C 1
ATOM 694 O O . PHE A 1 83 ? 11.092 0.155 -11.224 1.00 94.50 83 PHE A O 1
ATOM 701 N N . ILE A 1 84 ? 11.919 -1.880 -11.683 1.00 95.75 84 ILE A N 1
ATOM 702 C CA . ILE A 1 84 ? 12.163 -2.236 -10.282 1.00 95.75 84 ILE A CA 1
ATOM 703 C C . ILE A 1 84 ? 13.115 -1.237 -9.626 1.00 95.75 84 ILE A C 1
ATOM 705 O O . ILE A 1 84 ? 12.880 -0.823 -8.487 1.00 95.75 84 ILE A O 1
ATOM 709 N N . LYS A 1 85 ? 14.168 -0.825 -10.341 1.00 94.94 85 LYS A N 1
ATOM 710 C CA . LYS A 1 85 ? 15.130 0.165 -9.856 1.00 94.94 85 LYS A CA 1
ATOM 711 C C . LYS A 1 85 ? 14.478 1.529 -9.631 1.00 94.94 85 LYS A C 1
ATOM 713 O O . LYS A 1 85 ? 14.636 2.076 -8.543 1.00 94.94 85 LYS A O 1
ATOM 718 N N . GLU A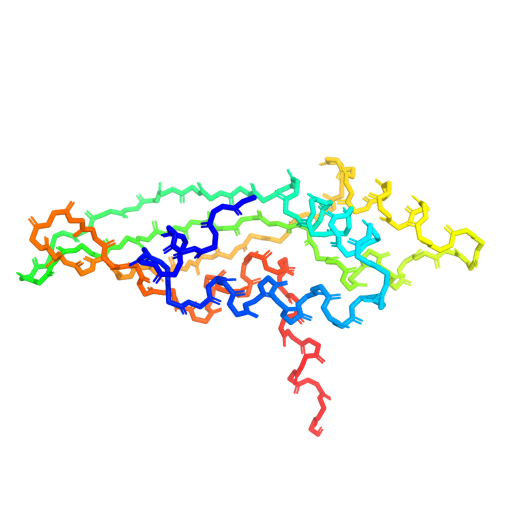 1 86 ? 13.753 2.047 -10.621 1.00 94.62 86 GLU A N 1
ATOM 719 C CA . GLU A 1 86 ? 13.106 3.362 -10.543 1.00 94.62 86 GLU A CA 1
ATOM 720 C C . GLU A 1 86 ? 12.012 3.389 -9.473 1.00 94.62 86 GLU A C 1
ATOM 722 O O . GLU A 1 86 ? 12.006 4.284 -8.635 1.00 94.62 86 GLU A O 1
ATOM 727 N N . LEU A 1 87 ? 11.149 2.369 -9.415 1.00 95.44 87 LEU A N 1
ATOM 728 C CA . LEU A 1 87 ? 10.087 2.248 -8.408 1.00 95.44 87 LEU A CA 1
ATOM 729 C C . LEU A 1 87 ? 10.643 2.203 -6.975 1.00 95.44 87 LEU A C 1
ATOM 731 O O . LEU A 1 87 ? 10.021 2.684 -6.027 1.00 95.44 87 LEU A O 1
ATOM 735 N N . SER A 1 88 ? 11.841 1.636 -6.830 1.00 96.00 88 SER A N 1
ATOM 736 C CA . SER A 1 88 ? 12.558 1.512 -5.564 1.00 96.00 88 SER A CA 1
ATOM 737 C C . SER A 1 88 ? 13.393 2.741 -5.189 1.00 96.00 88 SER A C 1
ATOM 739 O O . SER A 1 88 ? 14.025 2.713 -4.125 1.00 96.00 88 SER A O 1
ATOM 741 N N . ASP A 1 89 ? 13.481 3.770 -6.033 1.00 95.69 89 ASP A N 1
ATOM 742 C CA . ASP A 1 89 ? 14.254 4.974 -5.723 1.00 95.69 89 ASP A CA 1
ATOM 743 C C . ASP A 1 89 ? 13.495 5.822 -4.690 1.00 95.69 89 ASP A C 1
ATOM 745 O O . ASP A 1 89 ? 12.306 6.107 -4.821 1.00 95.69 89 ASP A O 1
ATOM 749 N N . GLU A 1 90 ? 14.182 6.206 -3.617 1.00 93.88 90 GLU A N 1
ATOM 750 C CA . GLU A 1 90 ? 13.619 7.017 -2.535 1.00 93.88 90 GLU A CA 1
ATOM 751 C C . GLU A 1 90 ? 13.340 8.461 -2.966 1.00 93.88 90 GLU A C 1
ATOM 753 O O . GLU A 1 90 ? 12.566 9.157 -2.303 1.00 93.88 90 GLU A O 1
ATOM 758 N N . LYS A 1 91 ? 13.956 8.896 -4.073 1.00 94.75 91 LYS A N 1
ATOM 759 C CA . LYS A 1 91 ? 13.764 10.212 -4.689 1.00 94.75 91 LYS A CA 1
ATOM 760 C C . LYS A 1 91 ? 12.514 10.299 -5.562 1.00 94.75 91 LYS A C 1
ATOM 762 O O . LYS A 1 91 ? 12.184 11.405 -5.986 1.00 94.75 91 LYS A O 1
ATOM 767 N N . GLN A 1 92 ? 11.847 9.177 -5.845 1.00 94.81 92 GLN A N 1
ATOM 768 C CA . GLN A 1 92 ? 10.581 9.191 -6.576 1.00 94.81 92 GLN A CA 1
ATOM 769 C C . GLN A 1 92 ? 9.550 10.060 -5.861 1.00 94.81 92 GLN A C 1
ATOM 771 O O . GLN A 1 92 ? 9.500 10.120 -4.627 1.00 94.81 92 GLN A O 1
ATOM 776 N N . GLU A 1 93 ? 8.695 10.707 -6.649 1.00 95.06 93 GLU A N 1
ATOM 777 C CA . GLU A 1 93 ? 7.587 11.474 -6.102 1.00 95.06 93 GLU A CA 1
ATOM 778 C C . GLU A 1 93 ? 6.625 10.544 -5.352 1.00 95.06 93 GLU A C 1
ATOM 780 O O . GLU A 1 93 ? 6.196 9.501 -5.854 1.00 95.06 93 GLU A O 1
ATOM 785 N N . LYS A 1 94 ? 6.288 10.927 -4.119 1.00 96.25 94 LYS A N 1
ATOM 786 C CA . LYS A 1 94 ? 5.366 10.182 -3.263 1.00 96.25 94 LYS A CA 1
ATOM 787 C C . LYS A 1 94 ? 4.058 10.939 -3.164 1.00 96.25 94 LYS A C 1
ATOM 789 O O . LYS A 1 94 ? 4.049 12.136 -2.881 1.00 96.25 94 LYS A O 1
ATOM 794 N N . LYS A 1 95 ? 2.945 10.227 -3.310 1.00 95.88 95 LYS A N 1
ATOM 795 C CA . LYS A 1 95 ? 1.622 10.784 -3.030 1.00 95.88 95 LYS A CA 1
ATOM 796 C C . LYS A 1 95 ? 1.225 10.446 -1.610 1.00 95.88 95 LYS A C 1
ATOM 798 O O . LYS A 1 95 ? 1.319 9.291 -1.202 1.00 95.88 95 LYS A O 1
ATOM 803 N N . THR A 1 96 ? 0.757 11.454 -0.883 1.00 97.00 96 THR A N 1
ATOM 804 C CA . THR A 1 96 ? 0.299 11.310 0.499 1.00 97.00 96 THR A CA 1
ATOM 805 C C . THR A 1 96 ? -1.215 11.448 0.566 1.00 97.00 96 THR A C 1
ATOM 807 O O . THR A 1 96 ? -1.777 12.433 0.093 1.00 97.00 96 THR A O 1
ATOM 810 N N . VAL A 1 97 ? -1.871 10.470 1.183 1.00 96.50 97 VAL A N 1
ATOM 811 C CA . VAL A 1 97 ? -3.324 10.397 1.352 1.00 96.50 97 VAL A CA 1
ATOM 812 C C . VAL A 1 97 ? -3.646 10.271 2.837 1.00 96.50 97 VAL A C 1
ATOM 814 O O . VAL A 1 97 ? -3.036 9.473 3.551 1.00 96.50 97 VAL A O 1
ATOM 817 N N . ARG A 1 98 ? -4.621 11.051 3.314 1.00 96.56 98 ARG A N 1
ATOM 818 C CA . ARG A 1 98 ? -5.219 10.842 4.637 1.00 96.56 98 ARG A CA 1
ATOM 819 C C . ARG A 1 98 ? -6.280 9.764 4.543 1.00 96.56 98 ARG A C 1
ATOM 821 O O . ARG A 1 98 ? -7.154 9.840 3.689 1.00 96.56 98 ARG A O 1
ATOM 828 N N . ALA A 1 99 ? -6.214 8.792 5.437 1.00 97.12 99 ALA A N 1
ATOM 829 C CA . ALA A 1 99 ? -7.125 7.665 5.449 1.00 97.12 99 ALA A CA 1
ATOM 830 C C . ALA A 1 99 ? -7.518 7.284 6.873 1.00 97.12 99 ALA A C 1
ATOM 832 O O . ALA A 1 99 ? -6.801 7.566 7.834 1.00 97.12 99 ALA A O 1
ATOM 833 N N . LYS A 1 100 ? -8.653 6.593 6.990 1.00 95.19 100 LYS A N 1
ATOM 834 C CA . LYS A 1 100 ? -9.116 6.010 8.251 1.00 95.19 100 LYS A CA 1
ATOM 835 C C . LYS A 1 100 ? -8.954 4.499 8.243 1.00 95.19 100 LYS A C 1
ATOM 837 O O . LYS A 1 100 ? -9.207 3.849 7.225 1.00 95.19 100 LYS A O 1
ATOM 842 N N . LEU A 1 101 ? -8.580 3.947 9.387 1.00 96.12 101 LEU A N 1
ATOM 843 C CA . LEU A 1 101 ? -8.574 2.518 9.673 1.00 96.12 101 LEU A CA 1
ATOM 844 C C . LEU A 1 101 ? -9.512 2.239 10.845 1.00 96.12 101 LEU A C 1
ATOM 846 O O . LEU A 1 101 ? -9.482 2.953 11.850 1.00 96.12 101 LEU A O 1
ATOM 850 N N . LEU A 1 102 ? -10.311 1.178 10.734 1.00 95.19 102 LEU A N 1
ATOM 851 C CA . LEU A 1 102 ? -11.103 0.667 11.853 1.00 95.19 102 LEU A CA 1
ATOM 852 C C . LEU A 1 102 ? -10.419 -0.575 12.408 1.00 95.19 102 LEU A C 1
ATOM 854 O O . LEU A 1 102 ? -10.214 -1.551 11.693 1.00 95.19 102 LEU A O 1
ATOM 858 N N . LEU A 1 103 ? -10.054 -0.535 13.680 1.00 95.62 103 LEU A N 1
ATOM 859 C CA . LEU A 1 103 ? -9.435 -1.641 14.396 1.00 95.62 103 LEU A CA 1
ATOM 860 C C . LEU A 1 103 ? -10.478 -2.227 15.342 1.00 95.62 103 LEU A C 1
ATOM 862 O O . LEU A 1 103 ? -10.693 -1.703 16.431 1.00 95.62 103 LEU A O 1
ATOM 866 N N . ASP A 1 104 ? -11.107 -3.319 14.933 1.00 93.69 104 ASP A N 1
ATOM 867 C CA . ASP A 1 104 ? -1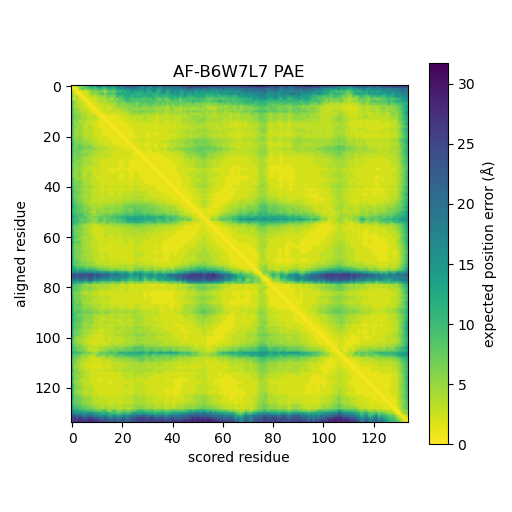2.119 -4.039 15.707 1.00 93.69 104 ASP A CA 1
ATOM 868 C C . ASP A 1 104 ? -11.454 -5.015 16.676 1.00 93.69 104 ASP A C 1
ATOM 870 O O . ASP A 1 104 ? -10.627 -5.853 16.287 1.00 93.69 104 ASP A O 1
ATOM 874 N N . LYS A 1 105 ? -11.785 -4.879 17.959 1.00 91.88 105 LYS A N 1
ATOM 875 C CA . LYS A 1 105 ? -11.150 -5.647 19.023 1.00 91.88 105 LYS A CA 1
ATOM 876 C C . LYS A 1 105 ? -11.683 -7.078 19.033 1.00 91.88 105 LYS A C 1
ATOM 878 O O . LYS A 1 105 ? -12.818 -7.345 19.416 1.00 91.88 105 LYS A O 1
ATOM 883 N N . LYS A 1 106 ? -10.812 -8.032 18.715 1.00 90.75 106 LYS A N 1
ATOM 884 C CA . LYS A 1 106 ? -11.033 -9.465 18.944 1.00 90.75 106 LYS A CA 1
ATOM 885 C C . LYS A 1 106 ? -10.401 -9.893 20.270 1.00 90.75 106 LYS A C 1
ATOM 887 O O . LYS A 1 106 ? -9.692 -9.129 20.922 1.00 90.75 106 LYS A O 1
ATOM 892 N N . PHE A 1 107 ? -10.651 -11.139 20.673 1.00 85.81 107 PHE A N 1
ATOM 893 C CA . PHE A 1 107 ? -10.229 -11.669 21.976 1.00 85.81 107 PHE A CA 1
ATOM 894 C C . PHE A 1 107 ? -8.720 -11.513 22.252 1.00 85.81 107 PHE A C 1
ATOM 896 O O . PHE A 1 107 ? -8.336 -11.159 23.362 1.00 85.81 107 PHE A O 1
ATOM 903 N N . SER A 1 108 ? -7.865 -11.723 21.244 1.00 87.56 108 SER A N 1
ATOM 904 C CA . SER A 1 108 ? -6.398 -11.655 21.375 1.00 87.56 108 SER A CA 1
ATOM 905 C C . SER A 1 108 ? -5.702 -10.760 20.342 1.00 87.56 108 SER A C 1
ATOM 907 O O . SER A 1 108 ? -4.475 -10.738 20.278 1.00 87.56 108 SER A O 1
ATOM 909 N N . TYR A 1 109 ? -6.458 -10.044 19.505 1.00 89.62 109 TYR A N 1
ATOM 910 C CA . TYR A 1 109 ? -5.911 -9.217 18.428 1.00 89.62 109 TYR A CA 1
ATOM 911 C C . TYR A 1 109 ? -6.901 -8.145 17.960 1.00 89.62 109 TYR A C 1
ATOM 913 O O . TYR A 1 109 ? -8.049 -8.135 18.393 1.00 89.62 109 TYR A O 1
ATOM 921 N N . TYR A 1 110 ? -6.471 -7.266 17.053 1.00 90.94 110 TYR A N 1
ATOM 922 C CA . TYR A 1 110 ? -7.359 -6.365 16.317 1.00 90.94 110 TYR A CA 1
ATOM 923 C C . TYR A 1 110 ? -7.483 -6.817 14.865 1.00 90.94 110 TYR A C 1
ATOM 925 O O . TYR A 1 110 ? -6.467 -7.090 14.222 1.00 90.94 110 TYR A O 1
ATOM 933 N N . LYS A 1 111 ? -8.714 -6.880 14.352 1.00 92.88 111 LYS A N 1
ATOM 934 C CA . LYS A 1 111 ? -8.966 -6.970 12.911 1.00 92.88 111 LYS A CA 1
ATOM 935 C C . LYS A 1 111 ? -8.981 -5.547 12.357 1.00 92.88 111 LYS A C 1
ATOM 937 O O . LYS A 1 111 ? -9.685 -4.691 12.884 1.00 92.88 111 LYS A O 1
ATOM 942 N N . ILE A 1 112 ? -8.171 -5.296 11.341 1.00 94.31 112 ILE A N 1
ATOM 943 C CA . ILE A 1 112 ? -7.999 -4.001 10.692 1.00 94.31 112 ILE A CA 1
ATOM 944 C C . ILE A 1 112 ? -8.866 -4.005 9.438 1.00 94.31 112 ILE A C 1
ATOM 946 O O . ILE A 1 112 ? -8.655 -4.819 8.543 1.00 94.31 112 ILE A O 1
ATOM 950 N N . TYR A 1 113 ? -9.824 -3.087 9.380 1.00 93.88 113 TYR A N 1
ATOM 951 C CA . TYR A 1 113 ? -10.590 -2.799 8.178 1.00 93.88 113 TYR A CA 1
ATOM 952 C C . TYR A 1 113 ? -10.029 -1.544 7.525 1.00 93.88 113 TYR A C 1
ATOM 954 O O . TYR A 1 113 ? -10.068 -0.444 8.090 1.00 93.88 113 TYR A O 1
ATOM 962 N N . GLU A 1 114 ? -9.495 -1.718 6.324 1.00 94.38 114 GLU A N 1
ATOM 963 C CA . GLU A 1 114 ? -8.891 -0.648 5.550 1.00 94.38 114 GLU A CA 1
ATOM 964 C C . GLU A 1 114 ? -9.956 0.120 4.761 1.00 94.38 114 GLU A C 1
ATOM 966 O O . GLU A 1 114 ? -10.788 -0.468 4.060 1.00 94.38 114 GLU A O 1
ATOM 971 N N . SER A 1 115 ? -9.939 1.451 4.841 1.00 95.00 115 SER A N 1
ATOM 972 C CA . SER A 1 115 ? -10.752 2.299 3.960 1.00 95.00 115 SER A CA 1
ATOM 973 C C . SER A 1 115 ? -10.252 2.248 2.512 1.00 95.00 115 SER A C 1
ATOM 975 O O . SER A 1 115 ? -9.115 1.856 2.241 1.00 95.00 115 SER A O 1
ATOM 977 N N . ARG A 1 116 ? -11.095 2.672 1.559 1.00 94.00 116 ARG A N 1
ATOM 978 C CA . ARG A 1 116 ? -10.675 2.832 0.157 1.00 94.00 116 ARG A CA 1
ATOM 979 C C . ARG A 1 116 ? -9.495 3.796 0.040 1.00 94.00 116 ARG A C 1
ATOM 981 O O . ARG A 1 116 ? -8.564 3.496 -0.695 1.00 94.00 116 ARG A O 1
ATOM 988 N N . ASP A 1 117 ? -9.503 4.888 0.798 1.00 95.88 117 ASP A N 1
ATOM 989 C CA . ASP A 1 117 ? -8.416 5.873 0.795 1.00 95.88 117 ASP A CA 1
ATOM 990 C C . ASP A 1 117 ? -7.107 5.281 1.309 1.00 95.88 117 ASP A C 1
ATOM 992 O O . ASP A 1 117 ? -6.044 5.588 0.775 1.00 95.88 117 ASP A O 1
ATOM 996 N N . PHE A 1 118 ? -7.171 4.377 2.294 1.00 96.44 118 PHE A N 1
ATOM 997 C CA . PHE A 1 118 ? -5.988 3.652 2.751 1.00 96.44 118 PHE A CA 1
ATOM 998 C C . PHE A 1 118 ? -5.428 2.772 1.634 1.00 96.44 118 PHE A C 1
ATOM 1000 O O . PHE A 1 118 ? -4.236 2.839 1.342 1.00 96.44 118 PHE A O 1
ATOM 1007 N N . VAL A 1 119 ? -6.297 1.996 0.973 1.00 95.31 119 VAL A N 1
ATOM 1008 C CA . VAL A 1 119 ? -5.912 1.169 -0.180 1.00 95.31 119 VAL A CA 1
ATOM 1009 C C . VAL A 1 119 ? -5.345 2.036 -1.311 1.00 95.31 119 VAL A C 1
ATOM 1011 O O . VAL A 1 119 ? -4.337 1.689 -1.912 1.00 95.31 119 VAL A O 1
ATOM 1014 N N . ASN A 1 120 ? -5.930 3.201 -1.581 1.00 95.69 120 ASN A N 1
ATOM 1015 C CA . ASN A 1 120 ? -5.410 4.111 -2.597 1.00 95.69 120 ASN A CA 1
ATOM 1016 C C . ASN A 1 120 ? -4.037 4.675 -2.206 1.00 95.69 120 ASN A C 1
ATOM 1018 O O . ASN A 1 120 ? -3.132 4.735 -3.034 1.00 95.69 120 ASN A O 1
ATOM 1022 N N . GLY A 1 121 ? -3.860 5.040 -0.934 1.00 96.31 121 GLY A N 1
ATOM 1023 C CA . GLY A 1 121 ? -2.598 5.535 -0.394 1.00 96.31 121 GLY A CA 1
ATOM 1024 C C . GLY A 1 121 ? -1.463 4.519 -0.515 1.00 96.31 121 GLY A C 1
ATOM 1025 O O . GLY A 1 121 ? -0.377 4.878 -0.965 1.00 96.31 121 GLY A O 1
ATOM 1026 N N . ILE A 1 122 ? -1.706 3.240 -0.196 1.00 96.25 122 ILE A N 1
ATOM 1027 C CA . ILE A 1 122 ? -0.674 2.198 -0.355 1.00 96.25 122 ILE A CA 1
ATOM 1028 C C . ILE A 1 122 ? -0.313 1.950 -1.824 1.00 96.25 122 ILE A C 1
ATOM 1030 O O . ILE A 1 122 ? 0.795 1.511 -2.107 1.00 96.25 122 ILE A O 1
ATOM 1034 N N . LEU A 1 123 ? -1.217 2.251 -2.758 1.00 95.38 123 LEU A N 1
ATOM 1035 C CA . LEU A 1 123 ? -0.986 2.159 -4.200 1.00 95.38 123 LEU A CA 1
ATOM 1036 C C . LEU A 1 123 ? -0.405 3.459 -4.788 1.00 95.38 123 LEU A C 1
ATOM 1038 O O . LEU A 1 123 ? -0.355 3.619 -6.007 1.00 95.38 123 LEU A O 1
ATOM 1042 N N . GLY A 1 124 ? -0.028 4.429 -3.948 1.00 95.19 124 GLY A N 1
ATOM 1043 C CA . GLY A 1 124 ? 0.489 5.723 -4.399 1.00 95.19 124 GLY A CA 1
ATOM 1044 C C . GLY A 1 124 ? -0.529 6.531 -5.210 1.00 95.19 124 GLY A C 1
ATOM 1045 O O . GLY A 1 124 ? -0.160 7.311 -6.084 1.00 95.19 124 GLY A O 1
ATOM 1046 N N . GLY A 1 125 ? -1.828 6.335 -4.973 1.00 94.50 125 GLY A N 1
ATOM 1047 C CA . GLY A 1 125 ? -2.893 7.019 -5.704 1.00 94.50 125 GLY A CA 1
ATOM 1048 C C . GLY A 1 125 ? -3.269 6.373 -7.041 1.00 94.50 125 GLY A C 1
ATOM 1049 O O . GLY A 1 125 ? -3.906 7.037 -7.856 1.00 94.50 125 GLY A O 1
ATOM 1050 N N . ALA A 1 126 ? -2.863 5.125 -7.304 1.00 93.31 126 ALA A N 1
ATOM 1051 C CA . ALA A 1 126 ? -3.089 4.470 -8.595 1.00 93.31 126 ALA A CA 1
ATOM 1052 C C . ALA A 1 126 ? -4.569 4.190 -8.914 1.00 93.31 126 ALA A C 1
ATOM 1054 O O . ALA A 1 126 ? -4.903 3.966 -10.073 1.00 93.31 126 ALA A O 1
ATOM 1055 N N . LEU A 1 127 ? -5.482 4.231 -7.933 1.00 91.38 127 LEU A N 1
ATOM 1056 C CA . LEU A 1 127 ? -6.890 3.902 -8.190 1.00 91.38 127 LEU A CA 1
ATOM 1057 C C . LEU A 1 127 ? -7.589 4.899 -9.123 1.00 91.38 127 LEU A C 1
ATOM 1059 O O . LEU A 1 127 ? -8.589 4.525 -9.728 1.00 91.38 127 LEU A O 1
ATOM 1063 N N . LYS A 1 128 ? -7.052 6.113 -9.309 1.00 90.00 128 LYS A N 1
ATOM 1064 C CA . LYS A 1 128 ? -7.568 7.061 -10.313 1.00 90.00 128 LYS A CA 1
ATOM 1065 C C . LYS A 1 128 ? -7.578 6.458 -11.728 1.00 90.00 128 LYS A C 1
ATOM 1067 O O . LYS A 1 128 ? -8.541 6.625 -12.458 1.00 90.00 128 LYS A O 1
ATOM 1072 N N . TYR A 1 129 ? -6.578 5.634 -12.053 1.00 86.44 129 TYR A N 1
ATOM 1073 C CA . TYR A 1 129 ? -6.455 4.982 -13.360 1.00 86.44 129 TYR A CA 1
ATOM 1074 C C . TYR A 1 129 ? -7.504 3.886 -13.599 1.00 86.44 129 TYR A C 1
ATOM 1076 O O . TYR A 1 129 ? -7.689 3.463 -14.730 1.00 86.44 129 TYR A O 1
ATOM 1084 N N . SER A 1 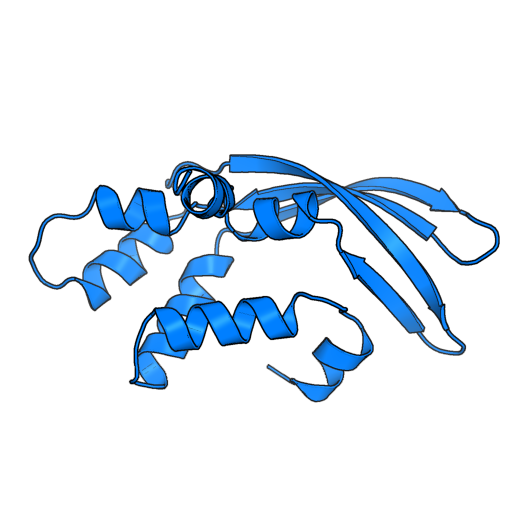130 ? -8.200 3.436 -12.548 1.00 80.38 130 SER A N 1
ATOM 1085 C CA . SER A 1 130 ? -9.360 2.537 -12.669 1.00 80.38 130 SER A CA 1
ATOM 1086 C C . SER A 1 130 ? -10.697 3.273 -12.787 1.00 80.38 130 SER A C 1
ATOM 1088 O O . SER A 1 130 ? -11.712 2.649 -13.077 1.00 80.38 130 SER A O 1
ATOM 1090 N N . GLU A 1 131 ? -10.726 4.578 -12.506 1.00 68.62 131 GLU A N 1
ATOM 1091 C CA . GLU A 1 131 ? -11.949 5.390 -12.529 1.00 68.62 131 GLU A CA 1
ATOM 1092 C C . GLU A 1 131 ? -12.144 6.111 -13.872 1.00 68.62 131 GLU A C 1
ATOM 1094 O O . GLU A 1 131 ? -13.281 6.435 -14.214 1.00 68.62 131 GLU A O 1
ATOM 1099 N N . ASP A 1 132 ? -11.065 6.292 -14.644 1.00 55.53 132 ASP A N 1
ATOM 1100 C CA . ASP A 1 132 ? -11.058 6.962 -15.953 1.00 55.53 132 ASP A CA 1
ATOM 1101 C C . ASP A 1 132 ? -11.598 6.085 -17.113 1.00 55.53 132 ASP A C 1
ATOM 1103 O O . ASP A 1 132 ? -11.709 6.559 -18.241 1.00 55.53 132 ASP A O 1
ATOM 1107 N N . GLU A 1 133 ? -11.998 4.830 -16.864 1.00 46.50 133 GLU A N 1
ATOM 1108 C CA . GLU A 1 133 ? -12.668 3.954 -17.851 1.00 46.50 133 GLU A CA 1
ATOM 1109 C C . GLU A 1 133 ? -14.205 4.160 -17.917 1.00 46.50 133 GLU A C 1
ATOM 1111 O O . GLU A 1 133 ? -14.971 3.193 -17.968 1.00 46.50 133 GLU A O 1
ATOM 1116 N N . LYS A 1 134 ? -14.691 5.410 -17.906 1.00 38.12 134 LYS A N 1
ATOM 1117 C CA . LYS A 1 134 ? -16.121 5.734 -18.108 1.00 38.12 134 LYS A CA 1
ATOM 1118 C C . LYS A 1 134 ? -16.392 6.580 -19.341 1.00 38.12 134 LYS A C 1
ATOM 1120 O O . LYS A 1 134 ? -15.727 7.623 -19.504 1.00 38.12 134 LYS A O 1
#

Secondary structure (DSSP, 8-state):
--HHHHHHHBSSHHHHHHHHHHHH-S-HHHHHHHHHHHHHT-EEEEEEEEE-SSEEEEEEEEEEE-HHHHHHT--SSSHHHHHHHHHT-TTS-EEEEEEEEEEEE-SSSEEEEE-HHHHHHHTTTTTHHHHS--

Sequence (134 aa):
MDYDKQNKYFDKIVKVEDVLKESYSTNKKEQEEFLKANFKNLHVLVKDKKKTKDGLEVDVEVSNVCYIDVFDNLKKDRLHETFIKELSDEKQEKKTVRAKLLLDKKFSYYKIYESRDFVNGILGGALKYSEDEK

Foldseek 3Di:
DPLVVCVVAEPCVSVLLVCQLVVPDPDPVLSVLRSCLLQLLWDKAWDDWDADPFGIKTKIKIKAAALVVLLVPDDDPPSSVSSSVSSNDNPGDIAIFIFIWDFGDDPPGTHIYGDPRNVCSSNRNNCVVVVVPD

Mean predicted aligned error: 4.96 Å

Solvent-accessible surface area (backbone atoms only — not comparable to full-atom values): 7379 Å² total; per-residue (Å²): 134,65,63,71,62,46,57,66,35,37,72,51,59,63,61,52,53,51,53,54,26,65,74,71,39,94,46,69,67,58,21,52,49,43,55,51,19,53,50,62,58,53,43,78,44,80,76,48,76,45,81,51,99,63,33,35,43,34,35,28,41,24,29,5,37,26,62,61,66,51,57,75,72,57,68,90,68,62,56,66,69,50,46,43,51,54,51,47,40,85,85,52,73,61,37,75,30,74,23,52,35,40,32,38,63,50,99,92,49,53,37,37,44,68,33,71,49,37,57,25,9,64,38,16,54,48,57,58,75,71,65,70,84,114

Nearest PDB structures (foldseek):
  4r4g-assembly1_A  TM=5.019E-01  e=3.272E-01  Bacillus subtilis subsp. subtilis str. 168
  4uey-assembly3_C  TM=3.757E-01  e=2.153E+00  Salmonella enterica
  1yax-assembly1_D  TM=2.803E-01  e=1.512E+00  Salmonella enterica subsp. enterica serovar Typhimurium
  6a8v-assembly2_B  TM=3.569E-01  e=5.859E+00  Escherichia coli K-12
  3bqa-assembly2_B  TM=2.233E-01  e=2.284E+00  Escherichia coli